Protein AF-W2WPB6-F1 (afdb_monomer_lite)

Sequence (110 aa):
MAIAPHRMDQGATNGGKRLLRYHSNNNRGGDEDNAEERGIFDFERLKVLTNLARSNEANNLDFRLKDFFQALINAKVNPSNIHHTRLDHDDYLELRQLFRTWYDFYHRAS

Structure (mmCIF, N/CA/C/O backbone):
data_AF-W2WPB6-F1
#
_entry.id   AF-W2WPB6-F1
#
loop_
_atom_site.group_PDB
_atom_site.id
_atom_site.type_symbol
_atom_site.label_atom_id
_atom_site.label_alt_id
_atom_site.label_comp_id
_atom_site.label_asym_id
_atom_site.label_entity_id
_atom_site.label_seq_id
_atom_site.pdbx_PDB_ins_code
_atom_site.Cartn_x
_atom_site.Cartn_y
_atom_site.Cartn_z
_atom_site.occupancy
_atom_site.B_iso_or_equiv
_atom_site.auth_seq_id
_atom_site.auth_comp_id
_atom_site.auth_asym_id
_atom_site.auth_atom_id
_atom_site.pdbx_PDB_model_num
ATOM 1 N N . MET A 1 1 ? 53.319 64.025 -29.105 1.00 46.34 1 MET A N 1
ATOM 2 C CA . MET A 1 1 ? 52.401 63.987 -27.945 1.00 46.34 1 MET A CA 1
ATOM 3 C C . MET A 1 1 ? 51.008 64.358 -28.425 1.00 46.34 1 MET A C 1
ATOM 5 O O . MET A 1 1 ? 50.869 65.486 -28.868 1.00 46.34 1 MET A O 1
ATOM 9 N N . ALA A 1 2 ? 50.047 63.423 -28.389 1.00 37.06 2 ALA A N 1
ATOM 10 C CA . ALA A 1 2 ? 48.607 63.650 -28.162 1.00 37.06 2 ALA A CA 1
ATOM 11 C C . ALA A 1 2 ? 47.778 62.371 -28.463 1.00 37.06 2 ALA A C 1
ATOM 13 O O . ALA A 1 2 ? 47.790 61.884 -29.584 1.00 37.06 2 ALA A O 1
ATOM 14 N N . ILE A 1 3 ? 47.140 61.845 -27.407 1.00 43.88 3 ILE A N 1
ATOM 15 C CA . ILE A 1 3 ? 45.748 61.355 -27.232 1.00 43.88 3 ILE A CA 1
ATOM 16 C C . ILE A 1 3 ? 45.073 60.475 -28.323 1.00 43.88 3 ILE A C 1
ATOM 18 O O . ILE A 1 3 ? 44.957 60.847 -29.482 1.00 43.88 3 ILE A O 1
ATOM 22 N N . ALA A 1 4 ? 44.547 59.324 -27.869 1.00 46.00 4 ALA A N 1
ATOM 23 C CA . ALA A 1 4 ? 43.649 58.361 -28.541 1.00 46.00 4 ALA A CA 1
ATOM 24 C C . ALA A 1 4 ? 42.204 58.919 -28.735 1.00 46.00 4 ALA A C 1
ATOM 26 O O . ALA A 1 4 ? 42.010 60.112 -28.513 1.00 46.00 4 ALA A O 1
ATOM 27 N N . PRO A 1 5 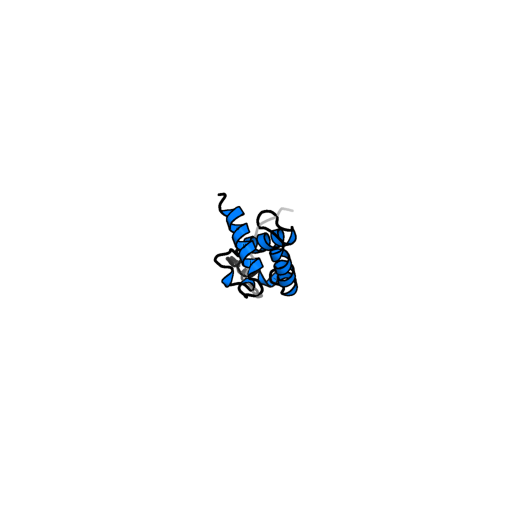? 41.118 58.131 -28.946 1.00 65.38 5 PRO A N 1
ATOM 28 C CA . PRO A 1 5 ? 40.903 56.820 -29.593 1.00 65.38 5 PRO A CA 1
ATOM 29 C C . PRO A 1 5 ? 39.695 56.840 -30.578 1.00 65.38 5 PRO A C 1
ATOM 31 O O . PRO A 1 5 ? 38.667 57.437 -30.271 1.00 65.38 5 PRO A O 1
ATOM 34 N N . HIS A 1 6 ? 39.683 56.083 -31.683 1.00 35.47 6 HIS A N 1
ATOM 35 C CA . HIS A 1 6 ? 38.396 55.605 -32.225 1.00 35.47 6 HIS A CA 1
ATOM 36 C C . HIS A 1 6 ? 38.542 54.426 -33.186 1.00 35.47 6 HIS A C 1
ATOM 38 O O . HIS A 1 6 ? 39.401 54.434 -34.056 1.00 35.47 6 HIS A O 1
ATOM 44 N N . ARG A 1 7 ? 37.659 53.445 -32.959 1.00 43.09 7 ARG A N 1
ATOM 45 C CA . ARG A 1 7 ? 37.118 52.396 -33.834 1.00 43.09 7 ARG A CA 1
ATOM 46 C C . ARG A 1 7 ? 37.693 52.285 -35.257 1.00 43.09 7 ARG A C 1
ATOM 48 O O . ARG A 1 7 ? 37.687 53.258 -35.994 1.00 43.09 7 ARG A O 1
ATOM 55 N N . MET A 1 8 ? 37.875 51.051 -35.723 1.00 42.94 8 MET A N 1
ATOM 56 C CA . MET A 1 8 ? 36.925 50.368 -36.620 1.00 42.94 8 MET A CA 1
ATOM 57 C C . MET A 1 8 ? 37.533 49.061 -37.139 1.00 42.94 8 MET A C 1
ATOM 59 O O . MET A 1 8 ? 38.727 48.979 -37.384 1.00 42.94 8 MET A O 1
ATOM 63 N N . ASP A 1 9 ? 36.637 48.097 -37.333 1.00 47.09 9 ASP A N 1
ATOM 64 C CA . ASP A 1 9 ? 36.718 47.041 -38.337 1.00 47.09 9 ASP A CA 1
ATOM 65 C C . ASP A 1 9 ? 37.787 45.950 -38.169 1.00 47.09 9 ASP A C 1
ATOM 67 O O . ASP A 1 9 ? 38.945 46.083 -38.551 1.00 47.09 9 ASP A O 1
ATOM 71 N N . GLN A 1 10 ? 37.339 44.788 -37.693 1.00 43.56 10 GLN A N 1
ATOM 72 C CA . GLN A 1 10 ? 37.822 43.549 -38.284 1.00 43.56 10 GLN A CA 1
ATOM 73 C C . GLN A 1 10 ? 36.641 42.826 -38.908 1.00 43.56 10 GLN A C 1
ATOM 75 O O . GLN A 1 10 ? 35.834 42.175 -38.237 1.00 43.56 10 GLN A O 1
ATOM 80 N N . GLY A 1 11 ? 36.579 43.005 -40.225 1.00 37.03 11 GLY A N 1
ATOM 81 C CA . GLY A 1 11 ? 35.895 42.157 -41.171 1.00 37.03 11 GLY A CA 1
ATOM 82 C C . GLY A 1 11 ? 36.112 40.662 -40.932 1.00 37.03 11 GLY A C 1
ATOM 83 O O . GLY A 1 11 ? 37.084 40.185 -40.348 1.00 37.03 11 GLY A O 1
ATOM 84 N N . ALA A 1 12 ? 35.097 39.951 -41.392 1.00 47.34 12 ALA A N 1
ATOM 85 C CA . ALA A 1 12 ? 34.846 38.538 -41.243 1.00 47.34 12 ALA A CA 1
ATOM 86 C C . ALA A 1 12 ? 35.866 37.619 -41.936 1.00 47.34 12 ALA A C 1
ATOM 88 O O . ALA A 1 12 ? 36.647 38.050 -42.778 1.00 47.34 12 ALA A O 1
ATOM 89 N N . THR A 1 13 ? 35.656 36.318 -41.670 1.00 47.38 13 THR A N 1
ATOM 90 C CA . THR A 1 13 ? 36.096 35.084 -42.364 1.00 47.38 13 THR A CA 1
ATOM 91 C C . THR A 1 13 ? 37.272 34.363 -41.689 1.00 47.38 13 THR A C 1
ATOM 93 O O . THR A 1 13 ? 38.270 34.979 -41.365 1.00 47.38 13 THR A O 1
ATOM 96 N N . ASN A 1 14 ? 37.281 33.061 -41.389 1.00 50.41 14 ASN A N 1
ATOM 97 C CA . ASN A 1 14 ? 36.358 31.931 -41.531 1.00 50.41 14 ASN A CA 1
ATOM 98 C C . ASN A 1 14 ? 36.807 30.866 -40.510 1.00 50.41 14 ASN A C 1
ATOM 100 O O . ASN A 1 14 ? 38.002 30.637 -40.353 1.00 50.41 14 ASN A O 1
ATOM 104 N N . GLY A 1 15 ? 35.883 30.163 -39.858 1.00 40.75 15 GLY A N 1
ATOM 105 C CA . GLY A 1 15 ? 36.246 29.038 -38.990 1.00 40.75 15 GLY A CA 1
ATOM 106 C C . GLY A 1 15 ? 35.043 28.516 -38.233 1.00 40.75 15 GLY A C 1
ATOM 107 O O . GLY A 1 15 ? 34.725 28.991 -37.149 1.00 40.75 15 GLY A O 1
ATOM 108 N N . GLY A 1 16 ? 34.319 27.600 -38.870 1.00 50.72 16 GLY A N 1
ATOM 109 C CA . GLY A 1 16 ? 33.012 27.132 -38.442 1.00 50.72 16 GLY A CA 1
ATOM 110 C C . GLY A 1 16 ? 32.941 26.700 -36.979 1.00 50.72 16 GLY A C 1
ATOM 111 O O . GLY A 1 16 ? 33.784 25.957 -36.488 1.00 50.72 16 GLY A O 1
ATOM 112 N N . LYS A 1 17 ? 31.871 27.154 -36.328 1.00 52.38 17 LYS A N 1
ATOM 113 C CA . LYS A 1 17 ? 30.958 26.383 -35.470 1.00 52.38 17 LYS A CA 1
ATOM 114 C C . LYS A 1 17 ? 29.976 27.385 -34.872 1.00 52.38 17 LYS A C 1
ATOM 116 O O . LYS A 1 17 ? 30.104 27.824 -33.734 1.00 52.38 17 LYS A O 1
ATOM 121 N N . ARG A 1 18 ? 28.971 27.762 -35.671 1.00 55.31 18 ARG A N 1
ATOM 122 C CA . ARG A 1 18 ? 27.710 28.263 -35.119 1.00 55.31 18 ARG A CA 1
ATOM 123 C C . ARG A 1 18 ? 27.134 27.110 -34.302 1.00 55.31 18 ARG A C 1
ATOM 125 O O . ARG A 1 18 ? 26.467 26.239 -34.848 1.00 55.31 18 ARG A O 1
ATOM 132 N N . LEU A 1 19 ? 27.458 27.068 -33.013 1.00 55.53 19 LEU A N 1
ATOM 133 C CA . LEU A 1 19 ? 26.706 26.279 -32.052 1.00 55.53 19 LEU A CA 1
ATOM 134 C C . LEU A 1 19 ? 25.304 26.881 -32.052 1.00 55.53 19 LEU A C 1
ATOM 136 O O . LEU A 1 19 ? 25.057 27.916 -31.433 1.00 55.53 19 LEU A O 1
ATOM 140 N N . LEU A 1 20 ? 24.420 26.262 -32.836 1.00 59.03 20 LEU A N 1
ATOM 141 C CA . LEU A 1 20 ? 22.982 26.390 -32.698 1.00 59.03 20 LEU A CA 1
ATOM 142 C C . LEU A 1 20 ? 22.690 26.110 -31.227 1.00 59.03 20 LEU A C 1
ATOM 144 O O . LEU A 1 20 ? 22.694 24.960 -30.788 1.00 59.03 20 LEU A O 1
ATOM 148 N N . ARG A 1 21 ? 22.518 27.174 -30.440 1.00 55.56 21 ARG A N 1
ATOM 149 C CA . ARG A 1 21 ? 21.923 27.068 -29.117 1.00 55.56 21 ARG A CA 1
ATOM 150 C C . ARG A 1 21 ? 20.482 26.666 -29.376 1.00 55.56 21 ARG A C 1
ATOM 152 O O . ARG A 1 21 ? 19.627 27.522 -29.582 1.00 55.56 21 ARG A O 1
ATOM 159 N N . TYR A 1 22 ? 20.241 25.359 -29.431 1.00 49.00 22 TYR A N 1
ATOM 160 C CA . TYR A 1 22 ? 18.920 24.820 -29.183 1.00 49.00 22 TYR A CA 1
ATOM 161 C C . TYR A 1 22 ? 18.529 25.339 -27.803 1.00 49.00 22 TYR A C 1
ATOM 163 O O . TYR A 1 22 ? 19.027 24.877 -26.778 1.00 49.00 22 TYR A O 1
ATOM 171 N N . HIS A 1 23 ? 17.680 26.363 -27.786 1.00 48.94 23 HIS A N 1
ATOM 172 C CA . HIS A 1 23 ? 16.795 26.593 -26.663 1.00 48.94 23 HIS A CA 1
ATOM 173 C C . HIS A 1 23 ? 15.896 25.356 -26.638 1.00 48.94 23 HIS A C 1
ATOM 175 O O . HIS A 1 23 ? 14.857 25.313 -27.293 1.00 48.94 23 HIS A O 1
ATOM 181 N N . SER A 1 24 ? 16.350 24.304 -25.955 1.00 44.19 24 SER A N 1
ATOM 182 C CA . SER A 1 24 ? 15.463 23.240 -25.514 1.00 44.19 24 SER A CA 1
ATOM 183 C C . SER A 1 24 ? 14.511 23.885 -24.525 1.00 44.19 24 SER A C 1
ATOM 185 O O . SER A 1 24 ? 14.764 23.927 -23.324 1.00 44.19 24 SER A O 1
ATOM 187 N N . ASN A 1 25 ? 13.414 24.419 -25.055 1.00 46.44 25 ASN A N 1
ATOM 188 C CA . ASN A 1 25 ? 12.181 24.531 -24.313 1.00 46.44 25 ASN A CA 1
ATOM 189 C C . ASN A 1 25 ? 11.758 23.091 -24.022 1.00 46.44 25 ASN A C 1
ATOM 191 O O . ASN A 1 25 ? 11.030 22.475 -24.801 1.00 46.44 25 ASN A O 1
ATOM 195 N N . ASN A 1 26 ? 12.317 22.514 -22.956 1.00 45.22 26 ASN A N 1
ATOM 196 C CA . ASN A 1 26 ? 11.932 21.201 -22.475 1.00 45.22 26 ASN A CA 1
ATOM 197 C C . ASN A 1 26 ? 10.572 21.346 -21.792 1.00 45.22 26 ASN A C 1
ATOM 199 O O . ASN A 1 26 ? 10.442 21.270 -20.575 1.00 45.22 26 ASN A O 1
ATOM 203 N N . ASN A 1 27 ? 9.554 21.565 -22.618 1.00 51.66 27 ASN A N 1
ATOM 204 C CA . ASN A 1 27 ? 8.205 21.145 -22.328 1.00 51.66 27 ASN A CA 1
ATOM 205 C C . ASN A 1 27 ? 8.214 19.612 -22.329 1.00 51.66 27 ASN A C 1
ATOM 207 O O . ASN A 1 27 ? 7.915 18.974 -23.336 1.00 51.66 27 ASN A O 1
ATOM 211 N N . ARG A 1 28 ? 8.621 19.023 -21.206 1.00 44.47 28 ARG A N 1
ATOM 212 C CA . ARG A 1 28 ? 8.301 17.637 -20.877 1.00 44.47 28 ARG A CA 1
ATOM 213 C C . ARG A 1 28 ? 7.451 17.658 -19.621 1.00 44.47 28 ARG A C 1
ATOM 215 O O . ARG A 1 28 ? 7.922 17.417 -18.518 1.00 44.47 28 ARG A O 1
ATOM 222 N N . GLY A 1 29 ? 6.172 17.968 -19.832 1.00 41.84 29 GLY A N 1
ATOM 223 C CA . GLY A 1 29 ? 5.135 17.266 -19.095 1.00 41.84 29 GLY A CA 1
ATOM 224 C C . GLY A 1 29 ? 5.338 15.778 -19.365 1.00 41.84 29 GLY A C 1
ATOM 225 O O . GLY A 1 29 ? 5.326 15.350 -20.516 1.00 41.84 29 GLY A O 1
ATOM 226 N N . GLY A 1 30 ? 5.676 15.048 -18.315 1.00 42.59 30 GLY A N 1
ATOM 227 C CA . GLY A 1 30 ? 6.065 13.644 -18.381 1.00 42.59 30 GLY A CA 1
ATOM 228 C C . GLY A 1 30 ? 6.530 13.140 -17.021 1.00 42.59 30 GLY A C 1
ATOM 229 O O . GLY A 1 30 ? 7.445 12.337 -16.938 1.00 42.59 30 GLY A O 1
ATOM 230 N N . ASP A 1 31 ? 5.921 13.646 -15.946 1.00 44.38 31 ASP A N 1
ATOM 231 C CA . ASP A 1 31 ? 6.014 13.061 -14.603 1.00 44.38 31 ASP A CA 1
ATOM 232 C C . ASP A 1 31 ? 4.944 11.959 -14.502 1.00 44.38 31 ASP A C 1
ATOM 234 O O . ASP A 1 31 ? 3.973 12.049 -13.743 1.00 44.38 31 ASP A O 1
ATOM 238 N N . GLU A 1 32 ? 5.045 11.001 -15.419 1.00 46.69 32 GLU A N 1
ATOM 239 C CA . GLU A 1 32 ? 4.153 9.843 -15.555 1.00 46.69 32 GLU A CA 1
ATOM 240 C C . GLU A 1 32 ? 4.949 8.526 -15.615 1.00 46.69 32 GLU A C 1
ATOM 242 O O . GLU A 1 32 ? 4.359 7.459 -15.678 1.00 46.69 32 GLU A O 1
ATOM 247 N N . ASP A 1 33 ? 6.283 8.600 -15.503 1.00 48.31 33 ASP A N 1
ATOM 248 C CA . ASP A 1 33 ? 7.218 7.497 -15.772 1.00 48.31 33 ASP A CA 1
ATOM 249 C C . ASP A 1 33 ? 8.270 7.335 -14.654 1.00 48.31 33 ASP A C 1
ATOM 251 O O . ASP A 1 33 ? 9.453 7.118 -14.897 1.00 48.31 33 ASP A O 1
ATOM 255 N N . ASN A 1 34 ? 7.890 7.500 -13.380 1.00 47.97 34 ASN A N 1
ATOM 256 C CA . ASN A 1 34 ? 8.863 7.366 -12.278 1.00 47.97 34 ASN A CA 1
ATOM 257 C C . ASN A 1 34 ? 8.387 6.544 -11.072 1.00 47.97 34 ASN A C 1
ATOM 259 O O . ASN A 1 34 ? 9.011 6.567 -10.012 1.00 47.97 34 ASN A O 1
ATOM 263 N N . ALA A 1 35 ? 7.291 5.797 -11.201 1.00 49.59 35 ALA A N 1
ATOM 264 C CA . ALA A 1 35 ? 6.877 4.852 -10.162 1.00 49.59 35 ALA A CA 1
ATOM 265 C C . ALA A 1 35 ? 7.653 3.525 -10.259 1.00 49.59 35 ALA A C 1
ATOM 267 O O . ALA A 1 35 ? 8.028 2.938 -9.240 1.00 49.59 35 ALA A O 1
ATOM 268 N N . GLU A 1 36 ? 7.932 3.082 -11.490 1.00 46.06 36 GLU A N 1
ATOM 269 C CA . GLU A 1 36 ? 8.678 1.853 -11.772 1.00 46.06 36 GLU A CA 1
ATOM 270 C C . GLU A 1 36 ? 10.187 2.010 -11.515 1.00 46.06 36 GLU A C 1
ATOM 272 O O . GLU A 1 36 ? 10.780 1.128 -10.896 1.00 46.06 36 GLU A O 1
ATOM 277 N N . GLU A 1 37 ? 10.795 3.156 -11.859 1.00 45.62 37 GLU A N 1
ATOM 278 C CA . GLU A 1 37 ? 12.218 3.438 -11.570 1.00 45.62 37 GLU A CA 1
ATOM 279 C C . GLU A 1 37 ? 12.528 3.583 -10.068 1.00 45.62 37 GLU A C 1
ATOM 281 O O . GLU A 1 37 ? 13.658 3.349 -9.641 1.00 45.62 37 GLU A O 1
ATOM 286 N N . ARG A 1 38 ? 11.538 3.925 -9.232 1.00 51.94 38 ARG A N 1
ATOM 287 C CA . ARG A 1 38 ? 11.721 4.123 -7.780 1.00 5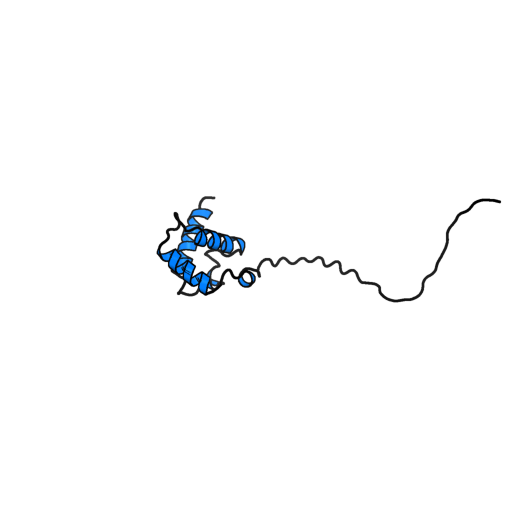1.94 38 ARG A CA 1
ATOM 288 C C . ARG A 1 38 ? 11.621 2.845 -6.941 1.00 51.94 38 ARG A C 1
ATOM 290 O O . ARG A 1 38 ? 11.697 2.925 -5.716 1.00 51.94 38 ARG A O 1
ATOM 297 N N . GLY A 1 39 ? 11.418 1.675 -7.555 1.00 64.25 39 GLY A N 1
ATOM 298 C CA . GLY A 1 39 ? 11.301 0.405 -6.822 1.00 64.25 39 GLY A CA 1
ATOM 299 C C . GLY A 1 39 ? 10.077 0.334 -5.896 1.00 64.25 39 GLY A C 1
ATOM 300 O O . GLY A 1 39 ? 10.064 -0.430 -4.931 1.00 64.25 39 GLY A O 1
ATOM 301 N N . ILE A 1 40 ? 9.039 1.139 -6.160 1.00 69.06 40 ILE A N 1
ATOM 302 C 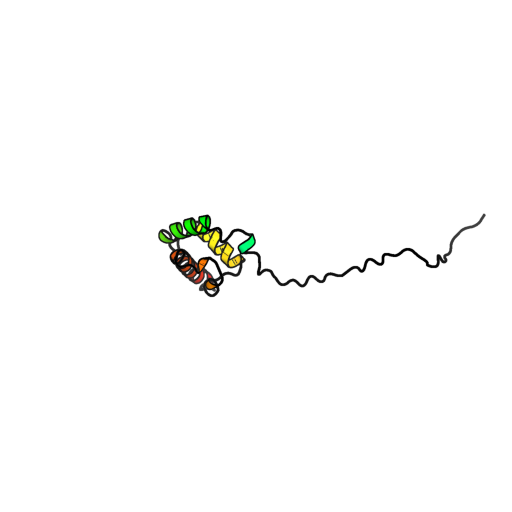CA . ILE A 1 40 ? 7.798 1.145 -5.368 1.00 69.06 40 ILE A CA 1
ATOM 303 C C . ILE A 1 40 ? 7.106 -0.220 -5.485 1.00 69.06 40 ILE A C 1
ATOM 305 O O . ILE A 1 40 ? 6.627 -0.760 -4.492 1.00 69.06 40 ILE A O 1
ATOM 309 N N . PHE A 1 41 ? 7.137 -0.817 -6.678 1.00 72.94 41 PHE A N 1
ATOM 310 C CA . PHE A 1 41 ? 6.539 -2.120 -6.979 1.00 72.94 41 PHE A CA 1
ATOM 311 C C . PHE A 1 41 ? 7.546 -3.278 -6.953 1.00 72.94 41 PHE A C 1
ATOM 313 O O . PHE A 1 41 ? 7.472 -4.193 -7.783 1.00 72.94 41 PHE A O 1
ATOM 320 N N . ASP A 1 42 ? 8.517 -3.223 -6.041 1.00 82.62 42 ASP A N 1
ATOM 321 C CA . ASP A 1 42 ? 9.408 -4.351 -5.778 1.00 82.62 42 ASP A CA 1
ATOM 322 C C . ASP A 1 42 ? 8.620 -5.553 -5.229 1.00 82.62 42 ASP A C 1
ATOM 324 O O . ASP A 1 42 ? 7.803 -5.417 -4.317 1.00 82.62 42 ASP A O 1
ATOM 328 N N . PHE A 1 43 ? 8.846 -6.737 -5.797 1.00 77.88 43 PHE A N 1
ATOM 329 C CA . PHE A 1 43 ? 8.012 -7.913 -5.542 1.00 77.88 43 PHE A CA 1
ATOM 330 C C . PHE A 1 43 ? 8.088 -8.404 -4.088 1.00 77.88 43 PHE A C 1
ATOM 332 O O . PHE A 1 43 ? 7.058 -8.732 -3.487 1.00 77.88 43 PHE A O 1
ATOM 339 N N . GLU A 1 44 ? 9.288 -8.413 -3.501 1.00 83.56 44 GLU A N 1
ATOM 340 C CA . GLU A 1 44 ? 9.494 -8.822 -2.108 1.00 83.56 44 GLU A CA 1
ATOM 341 C C . GLU A 1 44 ? 8.847 -7.811 -1.159 1.00 83.56 44 GLU A C 1
ATOM 343 O O . GLU A 1 44 ? 8.126 -8.189 -0.226 1.00 83.56 44 GLU A O 1
ATOM 348 N N . ARG A 1 45 ? 9.003 -6.513 -1.451 1.00 85.81 45 ARG A N 1
ATOM 349 C CA . ARG A 1 45 ? 8.329 -5.451 -0.695 1.00 85.81 45 ARG A CA 1
ATOM 350 C C . ARG A 1 45 ? 6.805 -5.590 -0.759 1.00 85.81 45 ARG A C 1
ATOM 352 O O . ARG A 1 45 ? 6.155 -5.504 0.283 1.00 85.81 45 ARG A O 1
ATOM 359 N N . LEU A 1 46 ? 6.229 -5.846 -1.936 1.00 87.88 46 LEU A N 1
ATOM 360 C CA . LEU A 1 46 ? 4.779 -6.003 -2.110 1.00 87.88 46 LEU A CA 1
ATOM 361 C C . LEU A 1 46 ? 4.220 -7.201 -1.330 1.00 87.88 46 LEU A C 1
ATOM 363 O O . LEU A 1 46 ? 3.164 -7.078 -0.703 1.00 87.88 46 LEU A O 1
ATOM 367 N N . LYS A 1 47 ? 4.934 -8.333 -1.287 1.00 88.06 47 LYS A N 1
ATOM 368 C CA . LYS A 1 47 ? 4.544 -9.484 -0.451 1.00 88.06 47 LYS A CA 1
ATOM 369 C C . LYS A 1 47 ? 4.526 -9.139 1.037 1.00 88.06 47 LYS A C 1
ATOM 371 O O . LYS A 1 47 ? 3.557 -9.459 1.727 1.00 88.06 47 LYS A O 1
ATOM 376 N N . VAL A 1 48 ? 5.567 -8.467 1.532 1.00 90.00 48 VAL A N 1
ATOM 377 C CA . VAL A 1 48 ? 5.645 -8.042 2.941 1.00 90.00 48 VAL A CA 1
ATOM 378 C C . VAL A 1 48 ? 4.512 -7.074 3.280 1.00 90.00 48 VAL A C 1
ATOM 380 O O . VAL A 1 48 ? 3.827 -7.262 4.285 1.00 90.00 48 VAL A O 1
ATOM 383 N N . LEU A 1 49 ? 4.274 -6.076 2.427 1.00 91.44 49 LEU A N 1
ATOM 384 C CA . LEU A 1 49 ? 3.195 -5.103 2.612 1.00 91.44 49 LEU A CA 1
ATOM 385 C C . LEU A 1 49 ? 1.815 -5.762 2.566 1.00 91.44 49 LEU A C 1
ATOM 387 O O . LEU A 1 49 ? 0.948 -5.409 3.355 1.00 91.44 49 LEU A O 1
ATOM 391 N N . THR A 1 50 ? 1.616 -6.760 1.710 1.00 91.81 50 THR A N 1
ATOM 392 C CA . THR A 1 50 ? 0.347 -7.497 1.642 1.00 91.81 50 THR A CA 1
ATOM 393 C C . THR A 1 50 ? 0.093 -8.317 2.900 1.00 91.81 50 THR A C 1
ATOM 395 O O . THR A 1 50 ? -1.020 -8.323 3.420 1.00 91.81 50 THR A O 1
ATOM 398 N N . ASN A 1 51 ? 1.123 -8.970 3.442 1.00 90.62 51 ASN A N 1
ATOM 399 C CA . ASN A 1 51 ? 0.995 -9.663 4.723 1.00 90.62 51 ASN A CA 1
ATOM 400 C C . ASN A 1 51 ? 0.695 -8.690 5.870 1.00 90.62 51 ASN A C 1
ATOM 402 O O . ASN A 1 51 ? -0.134 -9.006 6.716 1.00 90.62 51 ASN A O 1
ATOM 406 N N . LEU A 1 52 ? 1.311 -7.502 5.871 1.00 90.69 52 LEU A N 1
ATOM 407 C CA . LEU A 1 52 ? 0.985 -6.447 6.835 1.00 90.69 52 LEU A CA 1
ATOM 408 C C . LEU A 1 52 ? -0.454 -5.955 6.668 1.00 90.69 52 LEU A C 1
ATOM 410 O O . LEU A 1 52 ? -1.144 -5.759 7.664 1.00 90.69 52 LEU A O 1
ATOM 414 N N . ALA A 1 53 ? -0.930 -5.792 5.432 1.00 90.56 53 ALA A N 1
ATOM 415 C CA . ALA A 1 53 ? -2.283 -5.320 5.160 1.00 90.56 53 ALA A CA 1
ATOM 416 C C . ALA A 1 53 ? -3.357 -6.235 5.770 1.00 90.56 53 ALA A C 1
ATOM 418 O O . ALA A 1 53 ? -4.354 -5.741 6.277 1.00 90.56 53 ALA A O 1
ATOM 419 N N . ARG A 1 54 ? -3.116 -7.552 5.818 1.00 90.00 54 ARG A N 1
ATOM 420 C CA . ARG A 1 54 ? -4.036 -8.529 6.433 1.00 90.00 54 ARG A CA 1
ATOM 421 C C . ARG A 1 54 ? -4.232 -8.351 7.939 1.00 90.00 54 ARG A C 1
ATOM 423 O O . ARG A 1 54 ? -5.228 -8.823 8.473 1.00 90.00 54 ARG A O 1
ATOM 430 N N . SER A 1 55 ? -3.276 -7.736 8.635 1.00 88.94 55 SER A N 1
ATOM 431 C CA . SER A 1 55 ? -3.324 -7.536 10.087 1.00 88.94 55 SER A CA 1
ATOM 432 C C . SER A 1 55 ? -3.467 -6.067 10.487 1.00 88.94 55 SER A C 1
ATOM 434 O O . SER A 1 55 ? -3.283 -5.745 11.658 1.00 88.94 55 SER A O 1
ATOM 436 N N . ASN A 1 56 ? -3.702 -5.169 9.528 1.00 88.56 56 ASN A N 1
ATOM 437 C CA . ASN A 1 56 ? -3.810 -3.731 9.756 1.00 88.56 56 ASN A CA 1
ATOM 438 C C . ASN A 1 56 ? -5.179 -3.221 9.307 1.00 88.56 56 ASN A C 1
ATOM 440 O O . ASN A 1 56 ? -5.760 -3.710 8.343 1.00 88.56 56 ASN A O 1
ATOM 444 N N . GLU A 1 57 ? -5.660 -2.185 9.982 1.00 84.06 57 GLU A N 1
ATOM 445 C CA . GLU A 1 57 ? -6.911 -1.511 9.645 1.00 84.06 57 GLU A CA 1
ATOM 446 C C . GLU A 1 57 ? -6.617 -0.125 9.058 1.00 84.06 57 GLU A C 1
ATOM 448 O O . GLU A 1 57 ? -5.608 0.505 9.377 1.00 84.06 57 GLU A O 1
ATOM 453 N N . ALA A 1 58 ? -7.502 0.389 8.200 1.00 80.19 58 ALA A N 1
ATOM 454 C CA . ALA A 1 58 ? -7.280 1.661 7.502 1.00 80.19 58 ALA A CA 1
ATOM 455 C C . ALA A 1 58 ? -7.154 2.877 8.446 1.00 80.19 58 ALA A C 1
ATOM 457 O O . ALA A 1 58 ? -6.501 3.863 8.109 1.00 80.19 58 ALA A O 1
ATOM 458 N N . ASN A 1 59 ? -7.765 2.811 9.628 1.00 77.94 59 ASN A N 1
ATOM 459 C CA . ASN A 1 59 ? -7.689 3.817 10.693 1.00 77.94 59 ASN A CA 1
ATOM 460 C C . ASN A 1 59 ? -6.431 3.679 11.578 1.00 77.94 59 ASN A C 1
ATOM 462 O O . ASN A 1 59 ? -6.105 4.617 12.304 1.00 77.94 59 ASN A O 1
ATOM 466 N N . ASN A 1 60 ? -5.729 2.545 11.521 1.00 84.00 60 ASN A N 1
ATOM 467 C CA . ASN A 1 60 ? -4.552 2.245 12.332 1.00 84.00 60 ASN A CA 1
ATOM 468 C C . ASN A 1 60 ? -3.502 1.493 11.501 1.00 84.00 60 ASN A C 1
ATOM 470 O O . ASN A 1 60 ? -3.204 0.322 11.735 1.00 84.00 60 ASN A O 1
ATOM 474 N N . LEU A 1 61 ? -2.978 2.180 10.485 1.00 85.25 61 LEU A N 1
ATOM 475 C CA . LEU A 1 61 ? -1.965 1.628 9.594 1.00 85.25 61 LEU A CA 1
ATOM 476 C C . LEU A 1 61 ? -0.571 1.658 10.220 1.00 85.25 61 LEU A C 1
ATOM 478 O O . LEU A 1 61 ? -0.122 2.695 10.716 1.00 85.25 61 LEU A O 1
ATOM 482 N N . ASP A 1 62 ? 0.164 0.563 10.041 1.00 90.75 62 ASP A N 1
ATOM 483 C CA . ASP A 1 62 ? 1.614 0.543 10.188 1.00 90.75 62 ASP A CA 1
ATOM 484 C C . ASP A 1 62 ? 2.273 1.629 9.318 1.00 90.75 62 ASP A C 1
ATOM 486 O O . ASP A 1 62 ? 1.847 1.919 8.190 1.00 90.75 62 ASP A O 1
ATOM 490 N N . PHE A 1 63 ? 3.354 2.222 9.830 1.00 88.38 63 PHE A N 1
ATOM 491 C CA . PHE A 1 63 ? 4.050 3.316 9.154 1.00 88.38 63 PHE A CA 1
ATOM 492 C C . PHE A 1 63 ? 4.519 2.932 7.742 1.00 88.38 63 PHE A C 1
ATOM 494 O O . PHE A 1 63 ? 4.527 3.785 6.857 1.00 88.38 63 PHE A O 1
ATOM 501 N N . ARG A 1 64 ? 4.870 1.659 7.507 1.00 89.44 64 ARG A N 1
ATOM 502 C CA . ARG A 1 64 ? 5.333 1.159 6.203 1.00 89.44 64 ARG A CA 1
ATOM 503 C C . ARG A 1 64 ? 4.216 1.158 5.167 1.00 89.44 64 ARG A C 1
ATOM 505 O O . ARG A 1 64 ? 4.476 1.459 4.005 1.00 89.44 64 ARG A O 1
ATOM 512 N N . LEU A 1 65 ? 2.991 0.829 5.586 1.00 91.19 65 LEU A N 1
ATOM 513 C CA . LEU A 1 65 ? 1.805 0.880 4.727 1.00 91.19 65 LEU A CA 1
ATOM 514 C C . LEU A 1 65 ? 1.451 2.327 4.405 1.00 91.19 65 LEU A C 1
ATOM 516 O O . LEU A 1 65 ? 1.222 2.651 3.245 1.00 91.19 65 LEU A O 1
ATOM 520 N N . LYS A 1 66 ? 1.488 3.210 5.407 1.00 89.88 66 LYS A N 1
ATOM 521 C CA . LYS A 1 66 ? 1.230 4.639 5.208 1.00 89.88 66 LYS A CA 1
ATOM 522 C C . LYS A 1 66 ? 2.236 5.279 4.248 1.00 89.88 66 LYS A C 1
ATOM 524 O O . LYS A 1 66 ? 1.828 5.988 3.333 1.00 89.88 66 LYS A O 1
ATOM 529 N N . ASP A 1 67 ? 3.528 5.009 4.434 1.00 89.88 67 ASP A N 1
ATOM 530 C CA . ASP A 1 67 ? 4.595 5.501 3.553 1.00 89.88 67 ASP A CA 1
ATOM 531 C C . ASP A 1 67 ? 4.416 4.986 2.118 1.00 89.88 67 ASP A C 1
ATOM 533 O O . ASP A 1 67 ? 4.467 5.754 1.158 1.00 89.88 67 ASP A O 1
ATOM 537 N N . PHE A 1 68 ? 4.098 3.696 1.971 1.00 90.88 68 PHE A N 1
ATOM 538 C CA . PHE A 1 68 ? 3.809 3.097 0.673 1.00 90.88 68 PHE A CA 1
ATOM 539 C C . PHE A 1 68 ? 2.578 3.717 -0.005 1.00 90.88 68 PHE A C 1
ATOM 541 O O . PHE A 1 68 ? 2.652 4.100 -1.170 1.00 90.88 68 PHE A O 1
ATOM 548 N N . PHE A 1 69 ? 1.462 3.873 0.709 1.00 91.19 69 PHE A N 1
ATOM 549 C CA . PHE A 1 69 ? 0.249 4.484 0.161 1.00 91.19 69 PHE A CA 1
ATOM 550 C C . PHE A 1 69 ? 0.478 5.942 -0.231 1.00 91.19 69 PHE A C 1
ATOM 552 O O . PHE A 1 69 ? 0.053 6.356 -1.307 1.00 91.19 69 PHE A O 1
ATOM 559 N N . GLN A 1 70 ? 1.218 6.706 0.573 1.00 88.56 70 GLN A N 1
ATOM 560 C CA . GLN A 1 70 ? 1.591 8.071 0.215 1.00 88.56 70 GLN A CA 1
ATOM 561 C C . GLN A 1 70 ? 2.486 8.108 -1.031 1.00 88.56 70 GLN A C 1
ATOM 563 O O . GLN A 1 70 ? 2.313 8.981 -1.883 1.00 88.56 70 GLN A O 1
ATOM 568 N N . ALA A 1 71 ? 3.408 7.150 -1.175 1.00 88.31 71 ALA A N 1
ATOM 569 C CA . ALA A 1 71 ? 4.230 7.014 -2.373 1.00 88.31 71 ALA A CA 1
ATOM 570 C C . ALA A 1 71 ? 3.385 6.714 -3.623 1.00 88.31 71 ALA A C 1
ATOM 572 O O . ALA A 1 71 ? 3.660 7.293 -4.674 1.00 88.31 71 ALA A O 1
ATOM 573 N N . LEU A 1 72 ? 2.330 5.895 -3.506 1.00 87.94 72 LEU A N 1
ATOM 574 C CA . LEU A 1 72 ? 1.363 5.672 -4.589 1.00 87.94 72 LEU A CA 1
ATOM 575 C C . LEU A 1 72 ? 0.661 6.976 -4.991 1.00 87.94 72 LEU A C 1
ATOM 577 O O . LEU A 1 72 ? 0.644 7.310 -6.174 1.00 87.94 72 LEU A O 1
ATOM 581 N N . ILE A 1 73 ? 0.170 7.759 -4.024 1.00 87.00 73 ILE A N 1
ATOM 582 C CA . ILE A 1 73 ? -0.475 9.054 -4.310 1.00 87.00 73 ILE A CA 1
ATOM 583 C C . ILE A 1 73 ? 0.491 10.021 -4.994 1.00 87.00 73 ILE A C 1
ATOM 585 O O . ILE A 1 73 ? 0.134 10.657 -5.985 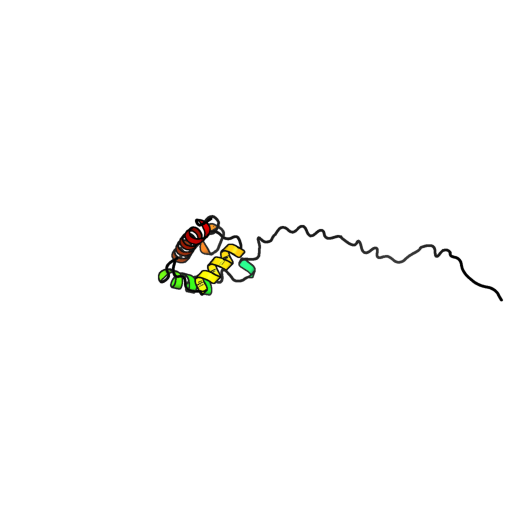1.00 87.00 73 ILE A O 1
ATOM 589 N N . ASN A 1 74 ? 1.731 10.099 -4.509 1.00 85.56 74 ASN A N 1
ATOM 590 C CA . ASN A 1 74 ? 2.767 10.943 -5.107 1.00 85.56 74 ASN A CA 1
ATOM 591 C C . ASN A 1 74 ? 3.111 10.499 -6.539 1.00 85.56 74 ASN A C 1
ATOM 593 O O . ASN A 1 74 ? 3.436 11.334 -7.378 1.00 85.56 74 ASN A O 1
ATOM 597 N N . ALA A 1 75 ? 2.992 9.201 -6.825 1.00 82.81 75 ALA A N 1
ATOM 598 C CA . ALA A 1 75 ? 3.109 8.619 -8.158 1.00 82.81 75 ALA A CA 1
ATOM 599 C C . ALA A 1 75 ? 1.817 8.729 -8.995 1.00 82.81 75 ALA A C 1
ATOM 601 O O . ALA A 1 75 ? 1.725 8.116 -10.055 1.00 82.81 75 ALA A O 1
ATOM 602 N N . LYS A 1 76 ? 0.816 9.494 -8.535 1.00 85.06 76 LYS A N 1
ATOM 603 C CA . LYS A 1 76 ? -0.504 9.668 -9.171 1.00 85.06 76 LYS A CA 1
ATOM 604 C C . LYS A 1 76 ? -1.305 8.368 -9.320 1.00 85.06 76 LYS A C 1
ATOM 606 O O . LYS A 1 76 ? -2.243 8.298 -10.118 1.00 85.06 76 LYS A O 1
ATOM 611 N N . VAL A 1 77 ? -0.982 7.355 -8.519 1.00 85.75 77 VAL A N 1
ATOM 612 C CA . VAL A 1 77 ? -1.754 6.117 -8.410 1.00 85.75 77 VAL A CA 1
ATOM 613 C C . VAL A 1 77 ? -2.851 6.314 -7.368 1.00 85.75 77 VAL A C 1
ATOM 615 O O . VAL A 1 77 ? -2.602 6.736 -6.244 1.00 85.75 77 VAL A O 1
ATOM 618 N N . ASN A 1 78 ? -4.080 5.999 -7.743 1.00 87.31 78 ASN A N 1
ATOM 619 C CA . ASN A 1 78 ? -5.282 6.043 -6.926 1.00 87.31 78 ASN A CA 1
ATOM 620 C C . ASN A 1 78 ? -6.067 4.728 -7.100 1.00 87.31 78 ASN A C 1
ATOM 622 O O . ASN A 1 78 ? -5.770 3.939 -8.001 1.00 87.31 78 ASN A O 1
ATOM 626 N N . PRO A 1 79 ? -7.082 4.456 -6.264 1.00 87.56 79 PRO A N 1
ATOM 627 C CA . PRO A 1 79 ? -7.833 3.205 -6.361 1.00 87.56 79 PRO A CA 1
ATOM 628 C C . PRO A 1 79 ? -8.523 2.982 -7.715 1.00 87.56 79 PRO A C 1
ATOM 630 O O . PRO A 1 79 ? -8.765 1.837 -8.085 1.00 87.56 79 PRO A O 1
ATOM 633 N N . SER A 1 80 ? -8.827 4.045 -8.463 1.00 85.06 80 SER A N 1
ATOM 634 C CA . SER A 1 80 ? -9.485 3.950 -9.770 1.00 85.06 80 SER A CA 1
ATOM 635 C C . SER A 1 80 ? -8.523 3.555 -10.893 1.00 85.06 80 SER A C 1
ATOM 637 O O . SER A 1 80 ? -8.946 2.867 -11.817 1.00 85.06 80 SER A O 1
ATOM 639 N N . ASN A 1 81 ? -7.245 3.945 -10.829 1.00 86.19 81 ASN A N 1
ATOM 640 C CA . ASN A 1 81 ? -6.229 3.639 -11.851 1.00 86.19 81 ASN A CA 1
ATOM 641 C C . ASN A 1 81 ? -5.207 2.568 -11.416 1.00 86.19 81 ASN A C 1
ATOM 643 O O . ASN A 1 81 ? -4.301 2.239 -12.179 1.00 86.19 81 ASN A O 1
ATOM 647 N N . ILE A 1 82 ? -5.373 1.978 -10.226 1.00 84.88 82 ILE A N 1
ATOM 648 C CA . ILE A 1 82 ? -4.484 0.936 -9.682 1.00 84.88 82 ILE A CA 1
ATOM 649 C C . ILE A 1 82 ? -4.359 -0.299 -10.585 1.00 84.88 82 ILE A C 1
ATOM 651 O O . ILE A 1 82 ? -3.338 -0.983 -10.543 1.00 84.88 82 ILE A O 1
ATOM 655 N N . HIS A 1 83 ? -5.364 -0.551 -11.427 1.00 82.00 83 HIS A N 1
ATOM 656 C CA . HIS A 1 83 ? -5.391 -1.644 -12.399 1.00 82.00 83 HIS A CA 1
ATOM 657 C C . HIS A 1 83 ? -4.320 -1.514 -13.497 1.00 82.00 83 HIS A C 1
ATOM 659 O O . HIS A 1 83 ? -3.998 -2.481 -14.176 1.00 82.00 83 HIS A O 1
ATOM 665 N N . HIS A 1 84 ? -3.720 -0.331 -13.654 1.00 80.88 84 HIS A N 1
ATOM 666 C CA . HIS A 1 84 ? -2.571 -0.116 -14.535 1.00 80.88 84 HIS A CA 1
ATOM 667 C C . HIS A 1 84 ? -1.223 -0.402 -13.858 1.00 80.88 84 HIS A C 1
ATOM 669 O O . HIS A 1 84 ? -0.175 -0.133 -14.436 1.00 80.88 84 HIS A O 1
ATOM 675 N N . THR A 1 85 ? -1.223 -0.919 -12.627 1.00 82.12 85 THR A N 1
ATOM 676 C CA . THR A 1 85 ? -0.004 -1.162 -11.847 1.00 82.12 85 THR A CA 1
ATOM 677 C C . THR A 1 85 ? 0.160 -2.641 -11.516 1.00 82.12 85 THR A C 1
ATOM 679 O O . THR A 1 85 ? -0.786 -3.424 -11.572 1.00 82.12 85 THR A O 1
ATOM 682 N N . ARG A 1 86 ? 1.354 -3.027 -11.050 1.00 80.94 86 ARG A N 1
ATOM 683 C CA . ARG A 1 86 ? 1.612 -4.377 -10.511 1.00 80.94 86 ARG A CA 1
ATOM 684 C C . ARG A 1 86 ? 0.691 -4.776 -9.359 1.00 80.94 86 ARG A C 1
ATOM 686 O O . ARG A 1 86 ? 0.563 -5.965 -9.083 1.00 80.94 86 ARG A O 1
ATOM 693 N N . LEU A 1 87 ? 0.061 -3.808 -8.690 1.00 81.94 87 LEU A N 1
ATOM 694 C CA . LEU A 1 87 ? -0.898 -4.094 -7.634 1.00 81.94 87 LEU A CA 1
ATOM 695 C C . LEU A 1 87 ? -2.177 -4.738 -8.155 1.00 81.94 87 LEU A C 1
ATOM 697 O O . LEU A 1 87 ? -2.900 -5.219 -7.304 1.00 81.94 87 LEU A O 1
ATOM 701 N N . ASP A 1 88 ? -2.468 -4.783 -9.460 1.00 82.88 88 ASP A N 1
ATOM 702 C CA . ASP A 1 88 ? -3.690 -5.403 -10.010 1.00 82.88 88 ASP A CA 1
ATOM 703 C C . ASP A 1 88 ? -3.772 -6.928 -9.780 1.00 82.88 88 ASP A C 1
ATOM 705 O O . ASP A 1 88 ? -4.856 -7.496 -9.689 1.00 82.88 88 ASP A O 1
ATOM 709 N N . HIS A 1 89 ? -2.630 -7.592 -9.580 1.00 85.12 89 HIS A N 1
ATOM 710 C CA . HIS A 1 89 ? -2.557 -9.046 -9.409 1.00 85.12 89 HIS A CA 1
ATOM 711 C C . HIS A 1 89 ? -3.287 -9.539 -8.149 1.00 85.12 89 HIS A C 1
ATOM 713 O O . HIS A 1 89 ? -3.094 -8.976 -7.073 1.00 85.12 89 HIS A O 1
ATOM 719 N N . ASP A 1 90 ? -4.086 -10.608 -8.229 1.00 86.88 90 ASP A N 1
ATOM 720 C CA . ASP A 1 90 ? -4.922 -11.106 -7.113 1.00 86.88 90 ASP A CA 1
ATOM 721 C C . ASP A 1 90 ? -4.162 -11.383 -5.811 1.00 86.88 90 ASP A C 1
ATOM 723 O O . ASP A 1 90 ? -4.704 -11.181 -4.724 1.00 86.88 90 ASP A O 1
ATOM 727 N N . ASP A 1 91 ? -2.878 -11.727 -5.906 1.00 86.56 91 ASP A N 1
ATOM 728 C CA . ASP A 1 91 ? -1.990 -11.896 -4.749 1.00 86.56 91 ASP A CA 1
ATOM 729 C C . ASP A 1 91 ? -1.956 -10.673 -3.817 1.00 86.56 91 ASP A C 1
ATOM 731 O O . ASP A 1 91 ? -1.665 -10.820 -2.631 1.00 86.56 91 ASP A O 1
ATOM 735 N N . TYR A 1 92 ? -2.266 -9.480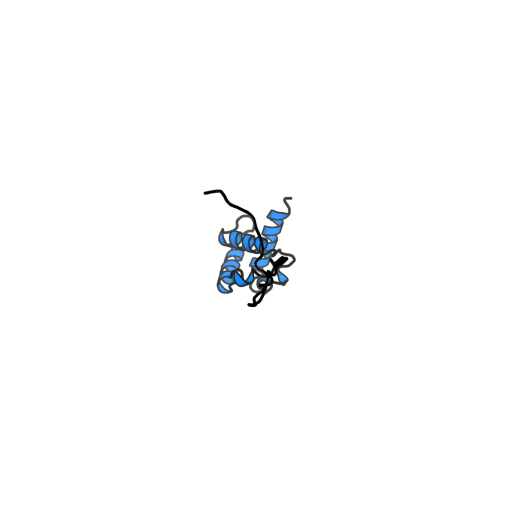 -4.334 1.00 89.31 92 TYR A N 1
ATOM 736 C CA . TYR A 1 92 ? -2.238 -8.204 -3.615 1.00 89.31 92 TYR A CA 1
ATOM 737 C C . TYR A 1 92 ? -3.632 -7.635 -3.321 1.00 89.31 92 TYR A C 1
ATOM 739 O O . TYR A 1 92 ? -3.750 -6.456 -2.978 1.00 89.31 92 TYR A O 1
ATOM 747 N N . LEU A 1 93 ? -4.693 -8.444 -3.438 1.00 90.81 93 LEU A N 1
ATOM 748 C CA . LEU A 1 93 ? -6.079 -8.007 -3.237 1.00 90.81 93 LEU A CA 1
ATOM 749 C C . LEU A 1 93 ? -6.282 -7.284 -1.896 1.00 90.81 93 LEU A C 1
ATOM 751 O O . LEU A 1 93 ? -6.855 -6.198 -1.868 1.00 90.81 93 LEU A O 1
ATOM 755 N N . GLU A 1 94 ? -5.759 -7.843 -0.805 1.00 91.62 94 GLU A N 1
ATOM 756 C CA . GLU A 1 94 ? -5.861 -7.260 0.542 1.00 91.62 94 GLU A CA 1
ATOM 757 C C . GLU A 1 94 ? -5.188 -5.884 0.624 1.00 91.62 94 GLU A C 1
ATOM 759 O O . GLU A 1 94 ? -5.738 -4.929 1.172 1.00 91.62 94 GLU A O 1
ATOM 764 N N . LEU A 1 95 ? -4.014 -5.747 -0.000 1.00 92.50 95 LEU A N 1
ATOM 765 C CA . LEU A 1 95 ? -3.287 -4.482 -0.060 1.00 92.50 95 LEU A CA 1
ATOM 766 C C . LEU A 1 95 ? -4.056 -3.438 -0.884 1.00 92.50 95 LEU A C 1
ATOM 768 O O . LEU A 1 95 ? -4.138 -2.280 -0.468 1.00 92.50 95 LEU A O 1
ATOM 772 N N . ARG A 1 96 ? -4.668 -3.842 -2.010 1.00 92.88 96 ARG A N 1
ATOM 773 C CA . ARG A 1 96 ? -5.540 -2.971 -2.823 1.00 92.88 96 ARG A CA 1
ATOM 774 C C . ARG A 1 96 ? -6.767 -2.504 -2.043 1.00 92.88 96 ARG A C 1
ATOM 776 O O . ARG A 1 96 ? -7.103 -1.320 -2.086 1.00 92.88 96 ARG A O 1
ATOM 783 N N . GLN A 1 97 ? -7.444 -3.416 -1.347 1.00 92.31 97 GLN A N 1
ATOM 784 C CA . GLN A 1 97 ? -8.647 -3.099 -0.574 1.00 92.31 97 GLN A CA 1
ATOM 785 C C . GLN A 1 97 ? -8.337 -2.153 0.586 1.00 92.31 97 GLN A C 1
ATOM 787 O O . GLN A 1 97 ? -9.052 -1.165 0.786 1.00 92.31 97 GLN A O 1
ATOM 792 N N . LEU A 1 98 ? -7.243 -2.411 1.308 1.00 92.81 98 LEU A N 1
ATOM 793 C CA . LEU A 1 98 ? -6.801 -1.551 2.398 1.00 92.81 98 LEU A CA 1
ATOM 794 C C . LEU A 1 98 ? -6.422 -0.158 1.888 1.00 92.81 98 LEU A C 1
ATOM 796 O O . LEU A 1 98 ? -6.856 0.839 2.465 1.00 92.81 98 LEU A O 1
ATOM 800 N N . PHE A 1 99 ? -5.686 -0.085 0.775 1.00 92.19 99 PHE A N 1
ATOM 801 C CA . PHE A 1 99 ? -5.347 1.184 0.134 1.00 92.19 99 PHE A CA 1
ATOM 802 C C . PHE A 1 99 ? -6.595 1.972 -0.267 1.00 92.19 99 PHE A C 1
ATOM 804 O O . PHE A 1 99 ? -6.688 3.154 0.050 1.00 92.19 99 PHE A O 1
ATOM 811 N N . ARG A 1 100 ? -7.578 1.325 -0.908 1.00 91.88 100 ARG A N 1
ATOM 812 C CA . ARG A 1 100 ? -8.844 1.970 -1.283 1.00 91.88 100 ARG A CA 1
ATOM 813 C C . ARG A 1 100 ? -9.585 2.515 -0.069 1.00 91.88 100 ARG A C 1
ATOM 815 O O . ARG A 1 100 ? -10.001 3.667 -0.078 1.00 91.88 100 ARG A O 1
ATOM 822 N N . THR A 1 101 ? -9.703 1.707 0.977 1.00 92.06 101 THR A N 1
ATOM 823 C CA . THR A 1 101 ? -10.390 2.098 2.212 1.00 92.06 101 THR A CA 1
ATOM 824 C C . THR A 1 101 ? -9.696 3.290 2.869 1.00 92.06 101 THR A C 1
ATOM 826 O O . THR A 1 101 ? -10.347 4.269 3.227 1.00 92.06 101 THR A O 1
ATOM 829 N N . TRP A 1 102 ? -8.366 3.245 2.982 1.00 91.38 102 TRP A N 1
ATOM 830 C CA . TRP A 1 102 ? -7.567 4.348 3.516 1.00 91.38 102 TRP A CA 1
ATOM 831 C C . TRP A 1 102 ? -7.685 5.621 2.671 1.00 91.38 102 TRP A C 1
ATOM 833 O O . TRP A 1 102 ? -7.873 6.709 3.217 1.00 91.38 102 TRP A O 1
ATOM 843 N N . TYR A 1 103 ? -7.623 5.480 1.346 1.00 89.94 103 TYR A N 1
ATOM 844 C CA . TYR A 1 103 ? -7.769 6.585 0.406 1.00 89.94 103 TYR A CA 1
ATOM 845 C C . TYR A 1 103 ? -9.127 7.268 0.562 1.00 89.94 103 TYR A C 1
ATOM 847 O O . TYR A 1 103 ? -9.178 8.488 0.695 1.00 89.94 103 TYR A O 1
ATOM 855 N N . ASP A 1 104 ? -10.210 6.491 0.631 1.00 88.94 104 ASP A N 1
ATOM 856 C CA . ASP A 1 104 ? -11.558 7.017 0.836 1.00 88.94 104 ASP A CA 1
ATOM 857 C C . ASP A 1 104 ? -11.677 7.726 2.195 1.00 88.94 104 ASP A C 1
ATOM 859 O O . ASP A 1 104 ? -12.242 8.814 2.262 1.00 88.94 104 ASP A O 1
ATOM 863 N N . PHE A 1 105 ? -11.104 7.188 3.277 1.00 84.81 105 PHE A N 1
ATOM 864 C CA . PHE A 1 105 ? -11.101 7.878 4.576 1.00 84.81 105 PHE A CA 1
ATOM 865 C C . PHE A 1 105 ? -10.384 9.231 4.534 1.00 84.81 105 PHE A C 1
ATOM 867 O O . PHE A 1 105 ? -10.860 10.194 5.136 1.00 84.81 105 PHE A O 1
ATOM 874 N N . TYR A 1 106 ? -9.250 9.310 3.839 1.00 76.75 106 TYR A N 1
ATOM 875 C CA . TYR A 1 106 ? -8.426 10.517 3.804 1.00 76.75 106 TYR A CA 1
ATOM 876 C C . TYR A 1 106 ? -8.941 11.563 2.803 1.00 76.75 106 TYR A C 1
ATOM 878 O O . TYR A 1 106 ? -8.883 12.759 3.079 1.00 76.75 106 TYR A O 1
ATOM 886 N N . HIS A 1 107 ? -9.484 11.129 1.661 1.00 70.50 107 HIS A N 1
ATOM 887 C CA . HIS A 1 107 ? -9.933 12.015 0.580 1.00 70.50 107 HIS A CA 1
ATOM 888 C C . HIS A 1 107 ? -11.432 12.335 0.590 1.00 70.50 107 HIS A C 1
ATOM 890 O O . HIS A 1 107 ? -11.831 13.312 -0.036 1.00 70.50 107 HIS A O 1
ATOM 896 N N . ARG A 1 108 ? -12.276 11.585 1.310 1.00 57.41 108 ARG A N 1
ATOM 897 C CA . ARG A 1 108 ? -13.711 11.905 1.471 1.00 57.41 108 ARG A CA 1
ATOM 898 C C . ARG A 1 108 ? -13.977 12.965 2.552 1.00 57.41 108 ARG A C 1
ATOM 900 O O . ARG A 1 108 ? -15.125 13.332 2.774 1.00 57.41 108 ARG A O 1
ATOM 907 N N . ALA A 1 109 ? -12.928 13.446 3.222 1.00 50.06 109 ALA A N 1
ATOM 908 C CA . ALA A 1 109 ? -12.984 14.493 4.243 1.00 50.06 109 ALA A CA 1
ATOM 909 C C . ALA A 1 109 ? -12.744 15.924 3.700 1.00 50.06 109 ALA A C 1
ATOM 911 O O . ALA A 1 109 ? -12.530 16.837 4.497 1.00 50.06 109 ALA A O 1
ATOM 912 N N . SER A 1 110 ? -12.755 16.133 2.375 1.00 42.56 110 SER A N 1
ATOM 913 C CA . SER A 1 110 ? -12.698 17.459 1.723 1.00 42.56 110 SER A CA 1
ATOM 914 C C . SER A 1 110 ? -13.980 17.792 0.976 1.00 42.56 110 SER A C 1
ATOM 916 O O . SER A 1 110 ? -14.553 16.869 0.358 1.00 42.56 110 SER A O 1
#

Secondary structure (DSSP, 8-state):
------------------------------TTS-STTTTTT-HHHHHHHHHHHTT-BTTB--HHHHHHHHHHHHTT--TTTGGGSGGGSGGGHH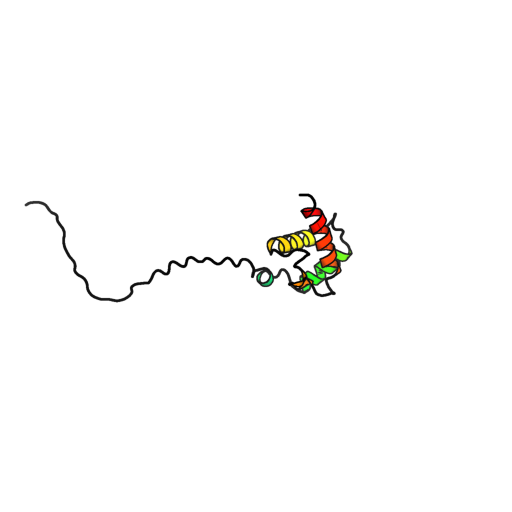HHHHHHHHHHHHHTT-

Organism: NCBI:txid1317063

InterPro domains:
  IPR031825 RXLR phytopathogen effector protein [PF16810] (11-105)

Radius of gyration: 28.54 Å; chains: 1; bounding box: 66×76×55 Å

pLDDT: mean 71.79, std 19.62, range [35.47, 92.88]

Foldseek 3Di:
DDDDDDDDDDDDDDDDDPPPPPPPPPPDPDLQPCCVVVCLVPPVLLLVLLVQLVVAALVGHDPSLVVSLVSCVVSVHALVCCCVDPCVDPSNVSSSVSSNVNCCVVVVVD